Protein AF-A0A6G2DR05-F1 (afdb_monomer_lite)

pLDDT: mean 78.57, std 14.63, range [45.81, 97.5]

Radius of gyration: 30.72 Å; chains: 1; bounding box: 89×35×56 Å

Structure (mmCIF, N/CA/C/O backbone):
data_AF-A0A6G2DR05-F1
#
_entry.id   AF-A0A6G2DR05-F1
#
loop_
_atom_site.group_PDB
_atom_site.id
_atom_site.type_symbol
_atom_site.label_atom_id
_atom_site.label_alt_id
_atom_site.label_comp_id
_atom_site.label_asym_id
_atom_site.label_entity_id
_atom_site.label_seq_id
_atom_site.pdbx_PDB_ins_code
_atom_site.Cartn_x
_atom_site.Cartn_y
_atom_site.Cartn_z
_atom_site.occupancy
_atom_site.B_iso_or_equiv
_atom_site.auth_seq_id
_atom_site.auth_comp_id
_atom_site.auth_asym_id
_atom_site.auth_atom_id
_atom_site.pdbx_PDB_model_num
ATOM 1 N N . MET A 1 1 ? -72.186 -23.497 32.881 1.00 45.81 1 MET A N 1
ATOM 2 C CA . MET A 1 1 ? -71.864 -22.763 31.637 1.00 45.81 1 MET A CA 1
ATOM 3 C C . MET A 1 1 ? -70.414 -22.293 31.735 1.00 45.81 1 MET A C 1
ATOM 5 O O . MET A 1 1 ? -70.086 -21.541 32.641 1.00 45.81 1 MET A O 1
ATOM 9 N N . LEU A 1 2 ? -69.521 -22.870 30.926 1.00 50.28 2 LEU A N 1
ATOM 10 C CA . LEU A 1 2 ? -68.060 -22.775 31.066 1.00 50.28 2 LEU A CA 1
ATOM 11 C C . LEU A 1 2 ? -67.522 -21.474 30.443 1.00 50.28 2 LEU A C 1
ATOM 13 O O . LEU A 1 2 ? -67.494 -21.338 29.220 1.00 50.28 2 LEU A O 1
ATOM 17 N N . LEU A 1 3 ? -67.053 -20.533 31.264 1.00 63.31 3 LEU A N 1
ATOM 18 C CA . LEU A 1 3 ? -66.331 -19.345 30.795 1.00 63.31 3 LEU A CA 1
ATOM 19 C C . LEU A 1 3 ? -64.883 -19.730 30.449 1.00 63.31 3 LEU A C 1
ATOM 21 O O . LEU A 1 3 ? -64.037 -19.930 31.321 1.00 63.31 3 LEU A O 1
ATOM 25 N N . LYS A 1 4 ? -64.605 -19.858 29.146 1.00 53.84 4 LYS A N 1
ATOM 26 C CA . LYS A 1 4 ? -63.266 -20.108 28.596 1.00 53.84 4 LYS A CA 1
ATOM 27 C C . LYS A 1 4 ? -62.300 -18.987 28.998 1.00 53.84 4 LYS A C 1
ATOM 29 O O . LYS A 1 4 ? -62.407 -17.859 28.519 1.00 53.84 4 LYS A O 1
ATOM 34 N N . LYS A 1 5 ? -61.291 -19.319 29.808 1.00 57.19 5 LYS A N 1
ATOM 35 C CA . LYS A 1 5 ? -60.115 -18.468 30.038 1.00 57.19 5 LYS A CA 1
ATOM 36 C C . LYS A 1 5 ? -59.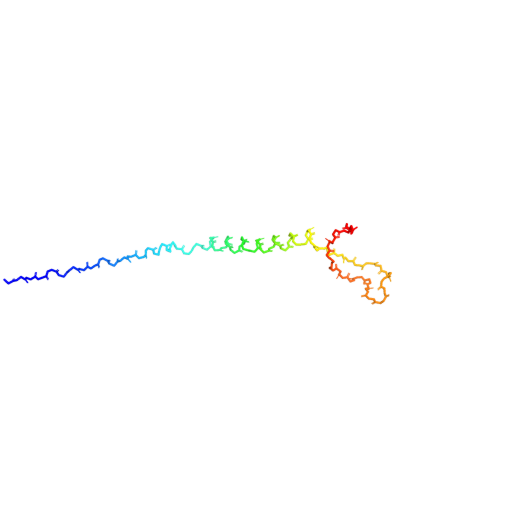318 -18.339 28.734 1.00 57.19 5 LYS A C 1
ATOM 38 O O . LYS A 1 5 ? -58.673 -19.293 28.297 1.00 57.19 5 LYS A O 1
ATOM 43 N N . LYS A 1 6 ? -59.343 -17.153 28.116 1.00 56.16 6 LYS A N 1
ATOM 44 C CA . LYS A 1 6 ? -58.432 -16.796 27.018 1.00 56.16 6 LYS A CA 1
ATOM 45 C C . LYS A 1 6 ? -56.989 -16.864 27.523 1.00 56.16 6 LYS A C 1
ATOM 47 O O . LYS A 1 6 ? -56.570 -16.031 28.319 1.00 56.16 6 LYS A O 1
ATOM 52 N N . HIS A 1 7 ? -56.228 -17.832 27.025 1.00 56.84 7 HIS A N 1
ATOM 53 C CA . HIS A 1 7 ? -54.777 -17.849 27.160 1.00 56.84 7 HIS A CA 1
ATOM 54 C C . HIS A 1 7 ? -54.187 -16.722 26.303 1.00 56.84 7 HIS A C 1
ATOM 56 O O . HIS 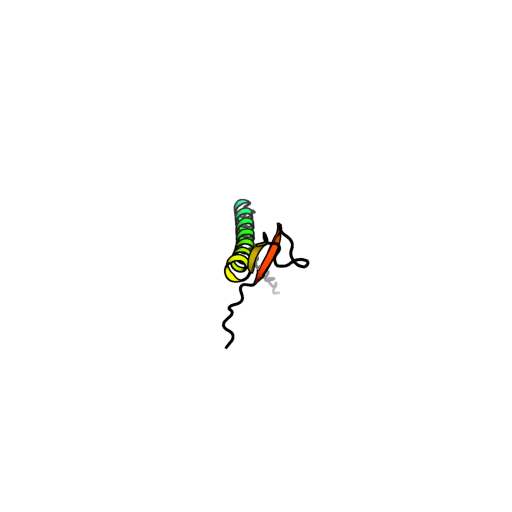A 1 7 ? -54.163 -16.811 25.074 1.00 56.84 7 HIS A O 1
ATOM 62 N N . LYS A 1 8 ? -53.730 -15.644 26.947 1.00 55.00 8 LYS A N 1
ATOM 63 C CA . LYS A 1 8 ? -52.823 -14.680 26.317 1.00 55.00 8 LYS A CA 1
ATOM 64 C C . LYS A 1 8 ? -51.460 -15.360 26.193 1.00 55.00 8 LYS A C 1
ATOM 66 O O . LYS A 1 8 ? -50.851 -15.700 27.202 1.00 55.00 8 LYS A O 1
ATOM 71 N N . LYS A 1 9 ? -51.008 -15.593 24.960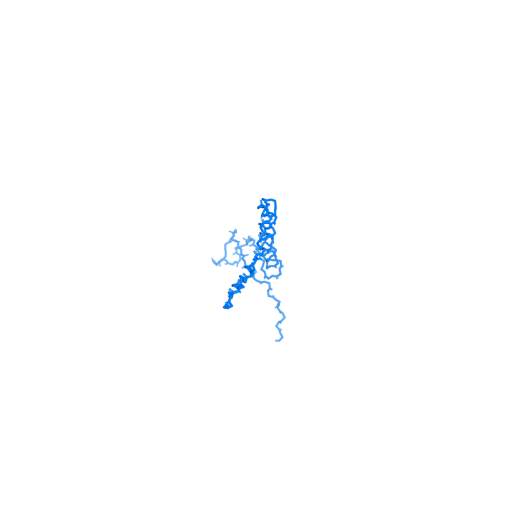 1.00 55.03 9 LYS A N 1
ATOM 72 C CA . LYS A 1 9 ? -49.642 -16.057 24.689 1.00 55.03 9 LYS A CA 1
ATOM 73 C C . LYS A 1 9 ? -48.668 -14.952 25.126 1.00 55.03 9 LYS A C 1
ATOM 75 O O . LYS A 1 9 ? -48.927 -13.794 24.786 1.00 55.03 9 LYS A O 1
ATOM 80 N N . PRO A 1 10 ? -47.597 -15.260 25.877 1.00 50.53 10 PRO A N 1
ATOM 81 C CA . PRO A 1 10 ? -46.606 -14.259 26.228 1.00 50.53 10 PRO A CA 1
ATOM 82 C C . PRO A 1 10 ? -45.918 -13.801 24.943 1.00 50.53 10 PRO A C 1
ATOM 84 O O . PRO A 1 10 ? -45.418 -14.611 24.165 1.00 50.53 10 PRO A O 1
ATOM 87 N N . VAL A 1 11 ? -45.958 -12.496 24.696 1.00 62.81 11 VAL A N 1
ATOM 88 C CA . VAL A 1 11 ? -45.188 -11.858 23.632 1.00 62.81 11 VAL A CA 1
ATOM 89 C C . VAL A 1 11 ? -43.722 -12.077 23.982 1.00 62.81 11 VAL A C 1
ATOM 91 O O . VAL A 1 11 ? -43.244 -11.551 24.985 1.00 62.81 11 VAL A O 1
ATOM 94 N N . THR A 1 12 ? -43.031 -12.900 23.195 1.00 59.47 12 THR A N 1
ATOM 95 C CA . THR A 1 12 ? -41.582 -13.076 23.271 1.00 59.47 12 THR A CA 1
ATOM 96 C C . THR A 1 12 ? -40.940 -11.720 23.012 1.00 59.47 12 THR A C 1
ATOM 98 O O . THR A 1 12 ? -40.847 -11.263 21.874 1.00 59.47 12 THR A O 1
ATOM 101 N N . GLN A 1 13 ? -40.563 -11.045 24.094 1.00 62.19 13 GLN A N 1
ATOM 102 C CA . GLN A 1 13 ? -39.740 -9.848 24.068 1.00 62.19 13 GLN A CA 1
ATOM 103 C C . GLN A 1 13 ? -38.401 -10.263 23.453 1.00 62.19 13 GLN A C 1
ATOM 105 O O . GLN A 1 13 ? -37.591 -10.929 24.093 1.00 62.19 13 GLN A O 1
ATOM 110 N N . VAL A 1 14 ? -38.190 -9.932 22.179 1.00 60.53 14 VAL A N 1
ATOM 111 C CA . VAL A 1 14 ? -36.852 -9.941 21.590 1.00 60.53 14 VAL A CA 1
ATOM 112 C C . VAL A 1 14 ? -36.087 -8.874 22.358 1.00 60.53 14 VAL A C 1
ATOM 114 O O . VAL A 1 14 ? -36.293 -7.686 22.108 1.00 60.53 14 VAL A O 1
ATOM 117 N N . ASN A 1 15 ? -35.275 -9.296 23.331 1.00 56.03 15 ASN A N 1
ATOM 118 C CA . ASN A 1 15 ? -34.349 -8.423 24.041 1.00 56.03 15 ASN A CA 1
ATOM 119 C C . ASN A 1 15 ? -33.406 -7.823 23.001 1.00 56.03 15 ASN A C 1
ATOM 121 O O . ASN A 1 15 ? -32.404 -8.405 22.595 1.00 56.03 15 ASN A O 1
ATOM 125 N N . ARG A 1 16 ? -33.784 -6.650 22.500 1.00 61.47 16 ARG A N 1
ATOM 126 C CA . ARG A 1 16 ? -32.852 -5.726 21.887 1.00 61.47 16 ARG A CA 1
ATOM 127 C C . ARG A 1 16 ? -32.166 -5.054 23.058 1.00 61.47 16 ARG A C 1
ATOM 129 O O . ARG A 1 16 ? -32.550 -3.950 23.434 1.00 61.47 16 ARG A O 1
ATOM 136 N N . ASP A 1 17 ? -31.164 -5.731 23.605 1.00 53.62 17 ASP A N 1
ATOM 137 C CA . ASP A 1 17 ? -30.150 -5.110 24.449 1.00 53.62 17 ASP A CA 1
ATOM 138 C C . ASP A 1 17 ? -29.346 -4.148 23.565 1.00 53.62 17 ASP A C 1
ATOM 140 O O . ASP A 1 17 ? -28.210 -4.390 23.170 1.00 53.62 17 ASP A O 1
ATOM 144 N N . LYS A 1 18 ? -29.991 -3.050 23.165 1.00 59.47 18 LYS A N 1
ATOM 145 C CA . LYS A 1 18 ? -29.310 -1.850 22.715 1.00 59.47 18 LYS A CA 1
ATOM 146 C C . LYS A 1 18 ? -28.905 -1.141 23.993 1.00 59.47 18 LYS A C 1
ATOM 148 O O . LYS A 1 18 ? -29.613 -0.261 24.480 1.00 59.47 18 LYS A O 1
ATOM 153 N N . SER A 1 19 ? -27.782 -1.579 24.551 1.00 63.03 19 SER A N 1
ATOM 154 C CA . SER A 1 19 ? -26.974 -0.730 25.416 1.00 63.03 19 SER A CA 1
ATOM 155 C C . SER A 1 19 ? -26.881 0.668 24.779 1.00 63.03 19 SER A C 1
ATOM 157 O O . SER A 1 19 ? -26.868 0.776 23.545 1.00 63.03 19 SER A O 1
ATOM 159 N N . PRO A 1 20 ? -26.908 1.746 25.585 1.00 66.12 20 PRO A N 1
ATOM 160 C CA . PRO A 1 20 ? -26.891 3.106 25.057 1.00 66.12 20 PRO A CA 1
ATOM 161 C C . PRO A 1 20 ? -25.732 3.247 24.061 1.00 66.12 20 PRO A C 1
ATOM 163 O O . PRO A 1 20 ? -24.669 2.674 24.318 1.00 66.12 20 PRO A O 1
ATOM 166 N N . PRO A 1 21 ? -25.931 3.943 22.923 1.00 65.81 21 PRO A N 1
ATOM 167 C CA . PRO A 1 21 ? -24.918 4.052 21.881 1.00 65.81 21 PRO A CA 1
ATOM 168 C C . PRO A 1 21 ? -23.624 4.577 22.502 1.00 65.81 21 PRO A C 1
ATOM 170 O O . PRO A 1 21 ? -23.536 5.728 22.932 1.00 65.81 21 PRO A O 1
ATOM 173 N N . SER A 1 22 ? -22.640 3.688 22.622 1.00 81.00 22 SER A N 1
ATOM 174 C CA . SER A 1 22 ? -21.341 4.031 23.169 1.00 81.00 22 SER A CA 1
ATOM 175 C C . SER A 1 22 ? -20.523 4.607 22.032 1.00 81.00 22 SER A C 1
ATOM 177 O O . SER A 1 22 ? -19.959 3.870 21.226 1.00 81.00 22 SER A O 1
ATOM 179 N N . VAL A 1 23 ? -20.450 5.937 21.988 1.00 88.62 23 VAL A N 1
ATOM 180 C CA . VAL A 1 23 ? -19.643 6.687 21.014 1.00 88.62 23 VAL A CA 1
ATOM 181 C C . VAL A 1 23 ? -18.207 6.151 20.967 1.00 88.62 23 VAL A C 1
ATOM 183 O O . VAL A 1 23 ? -17.607 6.055 19.902 1.00 88.62 23 VAL A O 1
ATOM 186 N N . TRP A 1 24 ? -17.669 5.732 22.116 1.00 90.44 24 TRP A N 1
ATOM 187 C CA . TRP A 1 24 ? -16.332 5.148 22.200 1.00 90.44 24 TRP A CA 1
ATOM 188 C C . TRP A 1 24 ? -16.225 3.790 21.495 1.00 90.44 24 TRP A C 1
ATOM 190 O O . TRP A 1 24 ? -15.225 3.510 20.835 1.00 90.44 24 TRP A O 1
ATOM 200 N N . GLY A 1 25 ? -17.266 2.958 21.604 1.00 90.69 25 GLY A N 1
ATOM 201 C CA . GLY A 1 25 ? -17.353 1.685 20.889 1.00 90.69 25 GLY A CA 1
ATOM 202 C C . GLY A 1 25 ? -17.428 1.884 19.376 1.00 90.69 25 GLY A C 1
ATOM 203 O O . GLY A 1 25 ? -16.729 1.198 18.631 1.00 90.69 25 GLY A O 1
ATOM 204 N N . ASP A 1 26 ? -18.198 2.878 18.933 1.00 91.06 26 ASP A N 1
ATOM 205 C CA . ASP A 1 26 ? -18.339 3.209 17.513 1.00 91.06 26 ASP A CA 1
ATOM 206 C C . ASP A 1 26 ? -17.029 3.751 16.918 1.00 91.06 26 ASP A C 1
ATOM 208 O O . ASP A 1 26 ? -16.625 3.339 15.827 1.00 91.06 26 ASP A O 1
ATOM 212 N N . ILE A 1 27 ? -16.316 4.618 17.648 1.00 95.06 27 ILE A N 1
ATOM 213 C CA . ILE A 1 27 ? -14.994 5.126 17.245 1.00 95.06 27 ILE A CA 1
ATOM 214 C C . ILE A 1 27 ? -13.990 3.977 17.118 1.00 95.06 27 ILE A C 1
ATOM 216 O O . ILE A 1 27 ? -13.278 3.889 16.116 1.00 95.06 27 ILE A O 1
ATOM 220 N N . LEU A 1 28 ? -13.936 3.073 18.101 1.00 94.19 28 LEU A N 1
ATOM 221 C CA . LEU A 1 28 ? -13.013 1.940 18.063 1.00 94.19 28 LEU A CA 1
ATOM 222 C C . LEU A 1 28 ? -13.328 0.996 16.894 1.00 94.19 28 LEU A C 1
ATOM 224 O O . LEU A 1 28 ? -12.412 0.537 16.209 1.00 94.19 28 LEU A O 1
ATOM 228 N N . TYR A 1 29 ? -14.614 0.750 16.630 1.00 93.25 29 TYR A N 1
ATOM 229 C CA . TYR A 1 29 ? -15.056 -0.031 15.477 1.00 93.25 29 TYR A CA 1
ATOM 230 C C . TYR A 1 29 ? -14.627 0.618 14.153 1.00 93.25 29 TYR A C 1
ATOM 232 O O . TYR A 1 29 ? -14.084 -0.060 13.277 1.00 93.25 29 TYR A O 1
ATOM 240 N N . LEU A 1 30 ? -14.804 1.936 14.019 1.00 95.00 30 LEU A N 1
ATOM 241 C CA . LEU A 1 30 ? -14.374 2.702 12.846 1.00 95.00 30 LEU A CA 1
ATOM 242 C C . LEU A 1 30 ? -12.859 2.615 12.622 1.00 95.00 30 LEU A C 1
ATOM 244 O O . LEU A 1 30 ? -12.422 2.309 11.510 1.00 95.00 30 LEU A O 1
ATOM 248 N N . VAL A 1 31 ? -12.060 2.830 13.669 1.00 96.81 31 VAL A N 1
ATOM 249 C CA . VAL A 1 31 ? -10.592 2.753 13.592 1.00 96.81 31 VAL A CA 1
ATOM 250 C C . VAL A 1 31 ? -10.140 1.338 13.243 1.00 96.81 31 VAL A C 1
ATOM 252 O O . VAL A 1 31 ? -9.329 1.165 12.337 1.00 96.81 31 VAL A O 1
ATOM 255 N N . SER A 1 32 ? -10.692 0.318 13.902 1.00 95.62 32 SER A N 1
ATOM 256 C CA . SER A 1 32 ? -10.378 -1.085 13.610 1.00 95.62 32 SER A CA 1
ATOM 257 C C . SER A 1 32 ? -10.682 -1.440 12.153 1.00 95.62 32 SER A C 1
ATOM 259 O O . SER A 1 32 ? -9.863 -2.070 11.481 1.00 95.62 32 SER A O 1
ATOM 261 N N . LYS A 1 33 ? -11.812 -0.966 11.621 1.00 95.75 33 LYS A N 1
ATOM 262 C CA . LYS A 1 33 ? -12.182 -1.179 10.220 1.00 95.75 33 LYS A CA 1
ATOM 263 C C . LYS A 1 33 ? -11.211 -0.499 9.256 1.00 95.75 33 LYS A C 1
ATOM 265 O O . LYS A 1 33 ? -10.840 -1.098 8.248 1.00 95.75 33 LYS A O 1
ATOM 270 N N . LEU A 1 34 ? -10.766 0.718 9.570 1.00 96.69 34 LEU A N 1
ATOM 271 C CA . LEU A 1 34 ? -9.772 1.426 8.764 1.00 96.69 34 LEU A CA 1
ATOM 272 C C . LEU A 1 34 ? -8.410 0.721 8.800 1.00 96.69 34 LEU A C 1
ATOM 274 O O . LEU A 1 34 ? -7.786 0.540 7.756 1.00 96.69 34 LEU A O 1
ATOM 278 N N . LEU A 1 35 ? -7.984 0.265 9.980 1.00 97.50 35 LEU A N 1
ATOM 279 C CA . LEU A 1 35 ? -6.763 -0.521 10.147 1.00 97.50 35 LEU A CA 1
ATOM 280 C C . LEU A 1 35 ? -6.823 -1.826 9.356 1.00 97.50 35 LEU A C 1
ATOM 282 O O . LEU A 1 35 ? -5.835 -2.187 8.729 1.00 97.50 35 LEU A O 1
ATOM 286 N N . MET A 1 36 ? -7.971 -2.503 9.327 1.00 96.88 36 MET A N 1
ATOM 287 C CA . MET A 1 36 ? -8.146 -3.725 8.542 1.00 96.88 36 MET A CA 1
ATOM 288 C C . MET A 1 36 ? -7.928 -3.465 7.046 1.00 96.88 36 MET A C 1
ATOM 290 O O . MET A 1 36 ? -7.190 -4.200 6.392 1.00 96.88 36 MET A O 1
ATOM 294 N N . VAL A 1 37 ? -8.518 -2.394 6.508 1.00 96.62 37 VAL A N 1
ATOM 295 C CA . VAL A 1 37 ? -8.322 -2.007 5.101 1.00 96.62 37 VAL A CA 1
ATOM 296 C C . VAL A 1 37 ? -6.861 -1.630 4.844 1.00 96.62 37 VAL A C 1
ATOM 298 O O . VAL A 1 37 ? -6.257 -2.125 3.892 1.00 96.62 37 VAL A O 1
ATOM 301 N N . G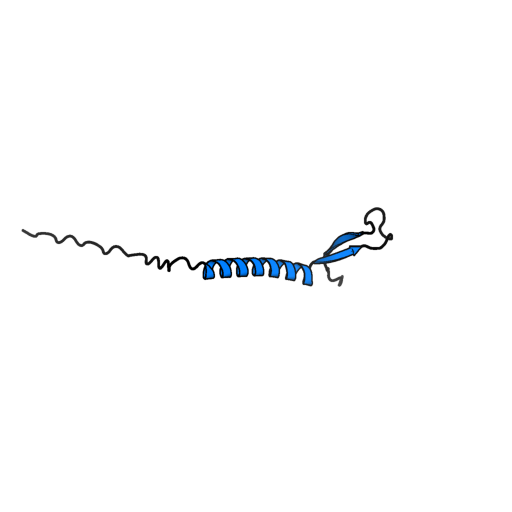LY A 1 38 ? -6.267 -0.811 5.715 1.00 96.31 38 GLY A N 1
ATOM 302 C CA . GLY A 1 38 ? -4.862 -0.415 5.613 1.00 96.31 38 GLY A CA 1
ATOM 303 C C . GLY A 1 38 ? -3.903 -1.603 5.683 1.00 96.31 38 GLY A C 1
ATOM 304 O O . GLY A 1 38 ? -2.941 -1.655 4.926 1.00 96.31 38 GLY A O 1
ATOM 305 N N . PHE A 1 39 ? -4.191 -2.593 6.527 1.00 96.62 39 PHE A N 1
ATOM 306 C CA . PHE A 1 39 ? -3.386 -3.802 6.682 1.00 96.62 39 PHE A CA 1
ATOM 307 C C . PHE A 1 39 ? -3.402 -4.679 5.426 1.00 96.62 39 PHE A C 1
ATOM 309 O O . PHE A 1 39 ? -2.357 -5.178 5.005 1.00 96.62 39 PHE A O 1
ATOM 316 N N . VAL A 1 40 ? -4.568 -4.835 4.792 1.00 95.56 40 VAL A N 1
ATOM 317 C CA . VAL A 1 40 ? -4.682 -5.557 3.517 1.00 95.56 40 VAL A CA 1
ATOM 318 C C . VAL A 1 40 ? -3.869 -4.846 2.435 1.00 95.56 40 VAL A C 1
ATOM 320 O O . VAL A 1 40 ? -3.065 -5.486 1.759 1.00 95.56 40 VAL A O 1
ATOM 323 N N . LEU A 1 41 ? -4.006 -3.521 2.314 1.00 93.31 41 LEU A N 1
ATOM 324 C CA . LEU A 1 41 ? -3.230 -2.730 1.351 1.00 93.31 41 LEU A CA 1
ATOM 325 C C . LEU A 1 41 ? -1.722 -2.795 1.629 1.00 93.31 41 LEU A C 1
ATOM 327 O O . LEU A 1 41 ? -0.937 -2.974 0.700 1.00 93.31 41 LEU A O 1
ATOM 331 N N . ALA A 1 42 ? -1.315 -2.709 2.897 1.00 93.00 42 ALA A N 1
ATOM 332 C CA . ALA A 1 42 ? 0.082 -2.812 3.306 1.00 93.00 42 ALA A CA 1
ATOM 333 C C . ALA A 1 42 ? 0.665 -4.191 2.984 1.00 93.00 42 ALA A C 1
ATOM 335 O O . ALA A 1 42 ? 1.793 -4.280 2.511 1.00 93.00 42 ALA A O 1
ATOM 336 N N . THR A 1 43 ? -0.108 -5.260 3.182 1.00 93.25 43 THR A N 1
ATOM 337 C CA . THR A 1 43 ? 0.302 -6.626 2.834 1.00 93.25 43 THR A CA 1
ATOM 338 C C . THR A 1 43 ? 0.450 -6.780 1.320 1.00 93.25 43 THR A C 1
ATOM 340 O O . THR A 1 43 ? 1.462 -7.300 0.852 1.00 93.25 43 THR A O 1
ATOM 343 N N . LEU A 1 44 ? -0.502 -6.268 0.532 1.00 91.50 44 LEU A N 1
ATOM 344 C CA . LEU A 1 44 ? -0.390 -6.259 -0.931 1.00 91.50 44 LEU A CA 1
ATOM 345 C C . LEU A 1 44 ? 0.858 -5.498 -1.392 1.00 91.50 44 LEU A C 1
ATOM 347 O O . LEU A 1 44 ? 1.587 -5.998 -2.244 1.00 91.50 44 LEU A O 1
ATOM 351 N N . TYR A 1 45 ? 1.135 -4.336 -0.804 1.00 89.31 45 TYR A N 1
ATOM 352 C CA . TYR A 1 45 ? 2.336 -3.554 -1.092 1.00 89.31 45 TYR A CA 1
ATOM 353 C C . TYR A 1 45 ? 3.633 -4.268 -0.660 1.00 89.31 45 TYR A C 1
ATOM 355 O O . TYR A 1 45 ? 4.630 -4.285 -1.373 1.00 89.31 45 TYR A O 1
ATOM 363 N N . PHE A 1 46 ? 3.658 -4.914 0.503 1.00 86.94 46 PHE A N 1
ATOM 364 C CA . PHE A 1 46 ? 4.882 -5.572 0.964 1.00 86.94 46 PHE A CA 1
ATOM 365 C C . PHE A 1 46 ? 5.210 -6.846 0.188 1.00 86.94 46 PHE A C 1
ATOM 367 O O . PHE A 1 46 ? 6.387 -7.108 -0.062 1.00 86.94 46 PHE A O 1
ATOM 374 N N . PHE A 1 47 ? 4.203 -7.638 -0.177 1.00 85.00 47 PHE A N 1
ATOM 375 C CA . PHE A 1 47 ? 4.419 -8.960 -0.767 1.00 85.00 47 PHE A CA 1
ATOM 376 C C . PHE A 1 47 ? 4.251 -8.974 -2.284 1.00 85.00 47 PHE A C 1
ATOM 378 O O . PHE A 1 47 ? 5.079 -9.561 -2.975 1.00 85.00 47 PHE A O 1
ATOM 385 N N . VAL A 1 48 ? 3.206 -8.328 -2.806 1.00 87.38 48 VAL A N 1
ATOM 386 C CA . VAL A 1 48 ? 2.795 -8.475 -4.209 1.00 87.38 48 VAL A CA 1
ATOM 387 C C . VAL A 1 48 ? 3.257 -7.305 -5.068 1.00 87.38 48 VAL A C 1
ATOM 389 O O . VAL A 1 48 ? 3.719 -7.544 -6.176 1.00 87.38 48 VAL A O 1
ATOM 392 N N . PHE A 1 49 ? 3.174 -6.060 -4.596 1.00 89.31 49 PHE A N 1
ATOM 393 C CA . PHE A 1 49 ? 3.372 -4.869 -5.430 1.00 89.31 49 PHE A CA 1
ATOM 394 C C . PHE A 1 49 ? 4.452 -3.930 -4.894 1.00 89.31 49 PHE A C 1
ATOM 396 O O . PHE A 1 49 ? 4.299 -3.362 -3.826 1.00 89.31 49 PHE A O 1
ATOM 403 N N . GLY A 1 50 ? 5.509 -3.674 -5.662 1.00 85.38 50 GLY A N 1
ATOM 404 C CA . GLY A 1 50 ? 6.480 -2.623 -5.355 1.00 85.38 50 GLY A CA 1
ATOM 405 C C . GLY A 1 50 ? 6.101 -1.279 -5.983 1.00 85.38 50 GLY A C 1
ATOM 406 O O . GLY A 1 50 ? 5.602 -1.238 -7.106 1.00 85.38 50 GLY A O 1
ATOM 407 N N . LEU A 1 51 ? 6.393 -0.183 -5.277 1.00 86.69 51 LEU A N 1
ATOM 408 C CA . LEU A 1 51 ? 6.404 1.175 -5.829 1.00 86.69 51 LEU A CA 1
ATOM 409 C C . LEU A 1 51 ? 7.855 1.629 -5.979 1.00 86.69 51 LEU A C 1
ATOM 411 O O . LEU A 1 51 ? 8.632 1.548 -5.026 1.00 86.69 51 LEU A O 1
ATOM 415 N N . LEU A 1 52 ? 8.223 2.102 -7.164 1.00 86.00 52 LEU A N 1
ATOM 416 C CA . LEU A 1 52 ? 9.548 2.639 -7.458 1.00 86.00 52 LEU A CA 1
ATOM 417 C C . LEU A 1 52 ? 9.390 3.995 -8.140 1.00 86.00 52 LEU A C 1
ATOM 419 O O . LEU A 1 52 ? 8.599 4.130 -9.069 1.00 86.00 52 LEU A O 1
ATOM 423 N N . ARG A 1 53 ? 10.172 4.986 -7.709 1.00 85.75 53 ARG A N 1
ATOM 424 C CA . ARG A 1 53 ? 10.368 6.207 -8.491 1.00 85.75 53 ARG A CA 1
ATOM 425 C C . ARG A 1 53 ? 11.452 5.933 -9.526 1.00 85.75 53 ARG A C 1
ATOM 427 O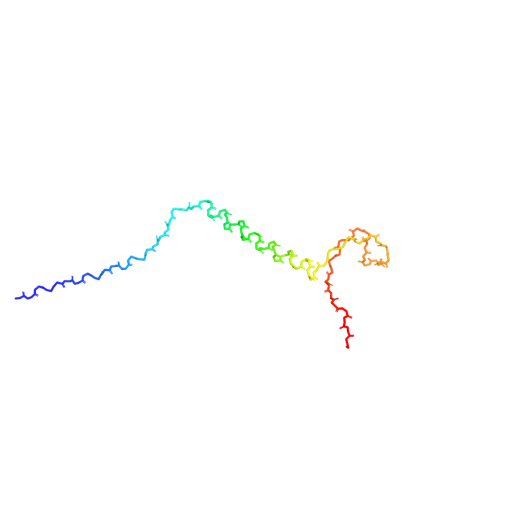 O . ARG A 1 53 ? 12.593 5.648 -9.154 1.00 85.75 53 ARG A O 1
ATOM 434 N N . TYR A 1 54 ? 11.079 5.957 -10.795 1.00 82.62 54 TYR A N 1
ATOM 435 C CA . TYR A 1 54 ? 12.013 5.740 -11.888 1.00 82.62 54 TYR A CA 1
ATOM 436 C C . TYR A 1 54 ? 12.829 7.020 -12.103 1.00 82.62 54 TYR A C 1
ATOM 438 O O . TYR A 1 54 ? 12.244 8.075 -12.310 1.00 82.62 54 TYR A O 1
ATOM 446 N N . ASN A 1 55 ? 14.158 6.933 -11.991 1.00 80.00 55 ASN A N 1
ATOM 447 C CA . ASN A 1 55 ? 15.070 8.086 -12.072 1.00 80.00 55 ASN A CA 1
ATOM 448 C C . ASN A 1 55 ? 16.109 7.949 -13.203 1.00 80.00 55 ASN A C 1
ATOM 450 O O . ASN A 1 55 ? 17.182 8.543 -13.140 1.00 80.00 55 ASN A O 1
ATOM 454 N N . ASP A 1 56 ? 15.848 7.080 -14.177 1.00 74.94 56 ASP A N 1
ATOM 455 C CA . ASP A 1 56 ? 16.781 6.773 -15.261 1.00 74.94 56 ASP A CA 1
ATOM 456 C C . ASP A 1 56 ? 16.117 7.059 -16.616 1.00 74.94 56 ASP A C 1
ATOM 458 O O . ASP A 1 56 ? 14.895 7.086 -16.735 1.00 74.94 56 ASP A O 1
ATOM 462 N N . ASP A 1 57 ? 16.918 7.280 -17.649 1.00 73.06 57 ASP A N 1
ATOM 463 C CA . ASP A 1 57 ? 16.462 7.597 -19.004 1.00 73.06 57 ASP A CA 1
ATOM 464 C C . ASP A 1 57 ? 16.468 6.371 -19.935 1.00 73.06 57 ASP A C 1
ATOM 466 O O . ASP A 1 57 ? 16.092 6.464 -21.108 1.00 73.06 57 ASP A O 1
ATOM 470 N N . GLY A 1 58 ? 16.867 5.205 -19.418 1.00 74.44 58 GLY A N 1
ATOM 471 C CA . GLY A 1 58 ? 17.078 3.975 -20.187 1.00 74.44 58 GLY A CA 1
ATOM 472 C C . GLY A 1 58 ? 15.828 3.337 -20.809 1.00 74.44 58 GLY A C 1
ATOM 473 O O . GLY A 1 58 ? 15.964 2.437 -21.634 1.00 74.44 58 GLY A O 1
ATOM 474 N N . MET A 1 59 ? 14.617 3.780 -20.450 1.00 78.06 59 MET A N 1
ATOM 475 C CA . MET A 1 59 ? 13.343 3.249 -20.971 1.00 78.06 59 MET A CA 1
ATOM 476 C C . MET A 1 59 ? 12.504 4.285 -21.741 1.00 78.06 59 MET A C 1
ATOM 478 O O . MET A 1 59 ? 11.294 4.111 -21.931 1.00 78.06 59 MET A O 1
ATOM 482 N N . LYS A 1 60 ? 13.130 5.359 -22.238 1.00 71.31 60 LYS A N 1
ATOM 483 C CA . LYS A 1 60 ? 12.461 6.319 -23.131 1.00 71.31 60 LYS A CA 1
ATOM 484 C C . LYS A 1 60 ? 11.998 5.640 -24.437 1.00 71.31 60 LYS A C 1
ATOM 486 O O . LYS A 1 60 ? 12.738 4.830 -24.991 1.00 71.31 60 LYS A O 1
ATOM 491 N N . PRO A 1 61 ? 10.805 5.980 -24.973 1.00 78.62 61 PRO A N 1
ATOM 492 C CA . PRO A 1 61 ? 9.871 7.016 -24.513 1.00 78.62 61 PRO A CA 1
ATOM 493 C C . PRO A 1 61 ? 8.809 6.534 -23.504 1.00 78.62 61 PRO A C 1
ATOM 495 O O . PRO A 1 61 ? 7.976 7.341 -23.097 1.00 78.62 61 PRO A O 1
ATOM 498 N N . ALA A 1 62 ? 8.791 5.246 -23.147 1.00 80.12 62 ALA A N 1
ATOM 499 C CA . ALA A 1 62 ? 7.692 4.622 -22.406 1.00 80.12 62 ALA A CA 1
ATOM 500 C C . ALA A 1 62 ? 7.678 4.965 -20.907 1.00 80.12 62 ALA A C 1
ATOM 502 O O . ALA A 1 62 ? 6.603 5.054 -20.321 1.00 80.12 62 ALA A O 1
ATOM 503 N N . LEU A 1 63 ? 8.853 5.169 -20.306 1.00 76.81 63 LEU A N 1
ATOM 504 C CA . LEU A 1 63 ? 9.017 5.603 -18.917 1.00 76.81 63 LEU A CA 1
ATOM 505 C C . LEU A 1 63 ? 9.956 6.807 -18.873 1.00 76.81 63 LEU A C 1
ATOM 507 O O . LEU A 1 63 ? 11.001 6.806 -19.533 1.00 76.81 63 LEU A O 1
ATOM 511 N N . LYS A 1 64 ? 9.563 7.839 -18.125 1.00 78.94 64 LYS A N 1
ATOM 512 C CA . LYS A 1 64 ? 10.335 9.074 -17.955 1.00 78.94 64 LYS A CA 1
ATOM 513 C C . LYS A 1 64 ? 10.880 9.181 -16.535 1.00 78.94 64 LYS A C 1
ATOM 515 O O . LYS A 1 64 ? 10.326 8.614 -15.596 1.00 78.94 64 LYS A O 1
ATOM 520 N N . ASP A 1 65 ? 11.954 9.950 -16.391 1.00 81.06 65 ASP A N 1
ATOM 521 C CA . ASP A 1 65 ? 12.469 10.352 -15.085 1.00 81.06 65 ASP A CA 1
ATOM 522 C C . ASP A 1 65 ? 11.366 11.033 -14.257 1.00 81.06 65 ASP A C 1
ATOM 524 O O . ASP A 1 65 ? 10.659 11.930 -14.729 1.00 81.06 65 ASP A O 1
ATOM 528 N N . GLY A 1 66 ? 11.205 10.572 -13.023 1.00 83.12 66 GLY A N 1
ATOM 529 C CA . GLY A 1 66 ? 10.188 11.022 -12.086 1.00 83.12 66 GLY A CA 1
ATOM 530 C C . GLY A 1 66 ? 8.884 10.226 -12.106 1.00 83.12 66 GLY A C 1
ATOM 531 O O . GLY A 1 66 ? 8.071 10.441 -11.204 1.00 83.12 66 GLY A O 1
ATOM 532 N N . ASP A 1 67 ? 8.685 9.296 -13.044 1.00 87.50 67 ASP A N 1
ATOM 533 C CA . ASP A 1 67 ? 7.473 8.474 -13.071 1.00 87.50 67 ASP A CA 1
ATOM 534 C C . ASP A 1 67 ? 7.417 7.520 -11.864 1.00 87.50 67 ASP A C 1
ATOM 536 O O . ASP A 1 67 ? 8.407 6.898 -11.461 1.00 87.50 67 ASP A O 1
ATOM 540 N N . LEU A 1 68 ? 6.221 7.387 -11.281 1.00 87.06 68 LEU A N 1
ATOM 541 C CA . LEU A 1 68 ? 5.951 6.413 -10.227 1.00 87.06 68 LEU A CA 1
ATOM 542 C C . LEU A 1 68 ? 5.494 5.098 -10.860 1.00 87.06 68 LEU A C 1
ATOM 544 O O . LEU A 1 68 ? 4.396 5.002 -11.408 1.00 87.06 68 LEU A O 1
ATOM 548 N N . VAL A 1 69 ? 6.328 4.071 -10.749 1.00 86.75 69 VAL A N 1
ATOM 549 C CA . VAL A 1 69 ? 6.078 2.754 -11.332 1.00 86.75 69 VAL A CA 1
ATOM 550 C C . VAL A 1 69 ? 5.550 1.808 -10.263 1.00 86.75 69 VAL A C 1
ATOM 552 O O . VAL A 1 69 ? 6.204 1.577 -9.243 1.00 86.75 69 VAL A O 1
ATOM 555 N N . VAL A 1 70 ? 4.379 1.225 -10.523 1.00 88.62 70 VAL A N 1
ATOM 556 C CA . VAL A 1 70 ? 3.834 0.105 -9.747 1.00 88.62 70 VAL A CA 1
ATOM 557 C C . VAL A 1 70 ? 4.149 -1.182 -10.493 1.00 88.62 70 VAL A C 1
ATOM 559 O O . VAL A 1 70 ? 3.693 -1.371 -11.619 1.00 88.62 70 VAL A O 1
ATOM 562 N N . TYR A 1 71 ? 4.920 -2.075 -9.883 1.00 88.50 71 TYR A N 1
ATOM 563 C CA . TYR A 1 71 ? 5.237 -3.374 -10.473 1.00 88.50 71 TYR A CA 1
ATOM 564 C C . TYR A 1 71 ? 4.851 -4.500 -9.524 1.00 88.50 71 TYR A C 1
ATOM 566 O O . TYR A 1 71 ? 4.869 -4.338 -8.306 1.00 88.50 71 TYR A O 1
ATOM 574 N N . TYR A 1 72 ? 4.509 -5.659 -10.076 1.00 89.06 72 TYR A N 1
ATOM 575 C CA . TYR A 1 72 ? 4.247 -6.851 -9.283 1.00 89.06 72 TYR A CA 1
ATOM 576 C C . TYR A 1 72 ? 5.546 -7.652 -9.092 1.00 89.06 72 TYR A C 1
ATOM 578 O O . TYR A 1 72 ? 6.348 -7.802 -10.016 1.00 89.06 72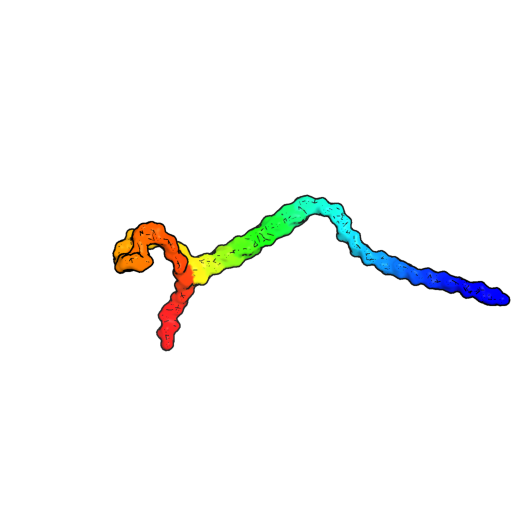 TYR A O 1
ATOM 586 N N . ARG A 1 73 ? 5.781 -8.153 -7.879 1.00 84.62 73 ARG A N 1
ATOM 587 C CA . ARG A 1 73 ? 6.926 -8.990 -7.509 1.00 84.62 73 ARG A CA 1
ATOM 588 C C . ARG A 1 73 ? 6.653 -10.433 -7.925 1.00 84.62 73 ARG A C 1
ATOM 590 O O . ARG A 1 73 ? 6.180 -11.238 -7.131 1.00 84.62 73 ARG A O 1
ATOM 597 N N . LEU A 1 74 ? 6.916 -10.750 -9.187 1.00 80.19 74 LEU A N 1
ATOM 598 C CA . LEU A 1 74 ? 6.830 -12.123 -9.681 1.00 80.19 74 LEU A CA 1
ATOM 599 C C . LEU A 1 74 ? 8.105 -12.898 -9.337 1.00 80.19 74 LEU A C 1
ATOM 601 O O . LEU A 1 74 ? 9.202 -12.433 -9.656 1.00 80.19 74 LEU A O 1
ATOM 605 N N . ASP A 1 75 ? 7.964 -14.084 -8.741 1.00 73.31 75 ASP A N 1
ATOM 606 C CA . ASP A 1 75 ? 9.081 -15.024 -8.630 1.00 73.31 75 ASP A CA 1
ATOM 607 C C . ASP A 1 75 ? 9.454 -15.521 -10.035 1.00 73.31 75 ASP A C 1
ATOM 609 O O . ASP A 1 75 ? 8.604 -15.976 -10.801 1.00 73.31 75 ASP A O 1
ATOM 613 N N . LYS A 1 76 ? 10.730 -15.380 -10.399 1.00 69.50 76 LYS A N 1
ATOM 614 C CA . LYS A 1 76 ? 11.245 -15.658 -11.748 1.00 69.50 76 LYS A CA 1
ATOM 615 C C . LYS A 1 76 ? 11.799 -17.076 -11.889 1.00 69.50 76 LYS A C 1
ATOM 617 O O . LYS A 1 76 ? 12.633 -17.330 -12.759 1.00 69.50 76 LYS A O 1
ATOM 622 N N . ARG A 1 77 ? 11.355 -18.012 -11.048 1.00 72.81 77 ARG A N 1
ATOM 623 C CA . ARG A 1 77 ? 11.627 -19.441 -11.237 1.00 72.81 77 ARG A CA 1
ATOM 624 C C . ARG A 1 77 ? 10.786 -19.976 -12.394 1.00 72.81 77 ARG A C 1
ATOM 626 O O . ARG A 1 77 ? 9.733 -20.569 -12.192 1.00 72.81 77 ARG A O 1
ATOM 633 N N . TYR A 1 78 ? 11.256 -19.743 -13.612 1.00 68.56 78 TYR A N 1
ATOM 634 C CA . TYR A 1 78 ? 10.766 -20.445 -14.791 1.00 68.56 78 TYR A CA 1
ATOM 635 C C . TYR A 1 78 ? 11.468 -21.806 -14.825 1.00 68.56 78 TYR A C 1
ATOM 637 O O . TYR A 1 78 ? 12.691 -21.854 -14.966 1.00 68.56 78 TYR A O 1
ATOM 645 N N . SER A 1 79 ? 10.715 -22.884 -14.596 1.00 66.44 79 SER A N 1
ATOM 646 C CA . SER A 1 79 ? 11.172 -24.256 -14.843 1.00 66.44 79 SER A CA 1
ATOM 647 C C . SER A 1 79 ? 10.708 -24.737 -16.206 1.00 66.44 79 SER A C 1
ATOM 649 O O . SER A 1 79 ? 9.681 -24.216 -16.696 1.00 66.44 79 SER A O 1
#

Foldseek 3Di:
DDDDDDDDDDDPPPPPPPDPPDPVVVVVVVVVVVVVVVVVVVCCDVAFKDWDQDQDPVDPPVDDHRDIDIDTDDDPPDD

Organism: Streptococcus pneumoniae (NCBI:txid1313)

Secondary structure (DSSP, 8-state):
----------------------HHHHHHHHHHHHHHHHHHHHHIIIIIEEEEE---STTTTTS-TT-EEEEE-------

Sequence (79 aa):
MLLKKKHKKPVTQVNRDKSPPSVWGDILYLVSKLLMVGFVLATLYFFVFGLLRYNDDGMKPALKDGDLVVYYRLDKRYS